Protein AF-A0A957TF28-F1 (afdb_monomer_lite)

Radius of gyration: 15.67 Å; chains: 1; bounding box: 4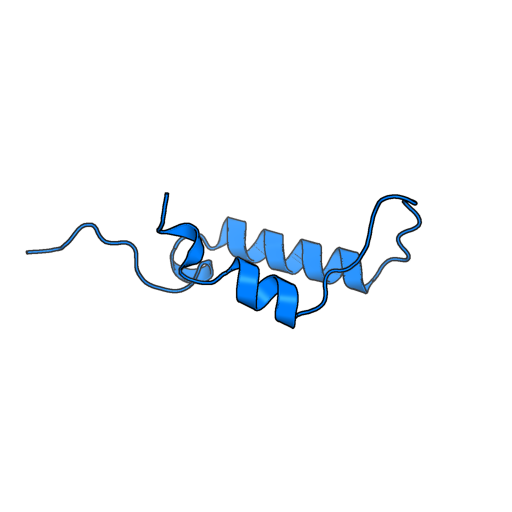1×23×40 Å

Secondary structure (DSSP, 8-state):
-------S-HHHH-HHHHHHHHHHHHHHHHS----TT--PPPHHHHHHHTSGGGG--

Foldseek 3Di:
DDDPDDDDDCCVVPVVVVVVVVVVVVVVVVDDDDPPPDDDDDPVVVVVVPDCVVVDD

Structure (mmCIF, N/CA/C/O backbone):
data_AF-A0A957TF28-F1
#
_entry.id   AF-A0A95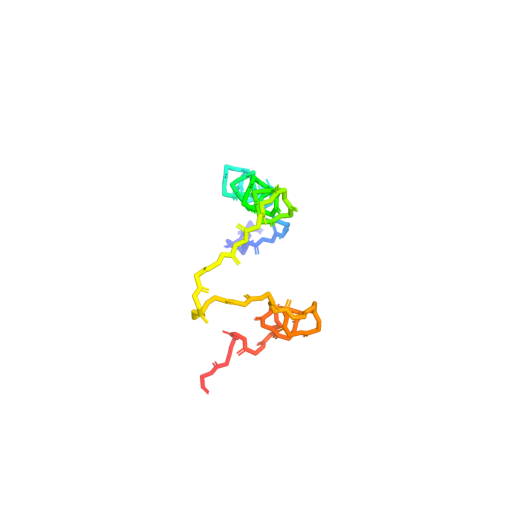7TF28-F1
#
loop_
_atom_site.group_PDB
_atom_site.id
_atom_site.type_symbol
_atom_site.label_atom_id
_atom_site.label_alt_id
_atom_site.label_comp_id
_atom_site.label_asym_id
_atom_site.label_entity_id
_atom_site.label_seq_id
_atom_site.pdbx_PDB_ins_code
_atom_site.Cartn_x
_atom_site.Cartn_y
_atom_site.Cartn_z
_atom_site.occupancy
_atom_site.B_iso_or_equiv
_atom_site.auth_seq_id
_atom_site.auth_comp_id
_atom_site.auth_asym_id
_atom_site.auth_atom_id
_atom_site.pdbx_PDB_model_num
ATOM 1 N N . MET A 1 1 ? -27.473 5.270 22.740 1.00 59.12 1 MET A N 1
ATOM 2 C CA . MET A 1 1 ? -26.429 6.293 22.525 1.00 59.12 1 MET A CA 1
ATOM 3 C C . MET A 1 1 ? -25.752 5.980 21.204 1.00 59.12 1 MET A C 1
ATOM 5 O O . MET A 1 1 ? -25.455 4.808 21.009 1.00 59.12 1 MET A O 1
ATOM 9 N N . PRO A 1 2 ? -25.554 6.948 20.299 1.00 68.69 2 PRO A N 1
ATOM 10 C CA . PRO A 1 2 ? -24.628 6.745 19.192 1.00 68.69 2 PRO A CA 1
ATOM 11 C C . PRO A 1 2 ? -23.218 6.585 19.775 1.00 68.69 2 PRO A C 1
ATOM 13 O O . PRO A 1 2 ? -22.824 7.369 20.640 1.00 68.69 2 PRO A O 1
ATOM 16 N N . ASP A 1 3 ? -22.497 5.542 19.371 1.00 82.25 3 ASP A N 1
ATOM 17 C CA . ASP A 1 3 ? -21.068 5.441 19.657 1.00 82.25 3 ASP A CA 1
ATOM 18 C C . ASP A 1 3 ? -20.271 6.108 18.524 1.00 82.25 3 ASP A C 1
ATOM 20 O O . ASP A 1 3 ? -20.745 6.243 17.398 1.00 82.25 3 ASP A O 1
ATOM 24 N N . TYR A 1 4 ? -19.073 6.592 18.840 1.00 84.00 4 TYR A N 1
ATOM 25 C CA . TYR A 1 4 ? -18.210 7.316 17.898 1.00 84.00 4 TYR A CA 1
ATOM 26 C C . TYR A 1 4 ? -17.229 6.378 17.181 1.00 84.00 4 TYR A C 1
ATOM 28 O O . TYR A 1 4 ? -16.132 6.778 16.801 1.00 84.00 4 TYR A O 1
ATOM 36 N N . LEU A 1 5 ? -17.586 5.099 17.055 1.00 85.19 5 LEU A N 1
ATOM 37 C CA . LEU A 1 5 ? -16.718 4.093 16.457 1.00 85.19 5 LEU A CA 1
ATOM 38 C C . LEU A 1 5 ? -16.927 4.056 14.942 1.00 85.19 5 LEU A C 1
ATOM 40 O O . LEU A 1 5 ? -18.025 3.776 14.455 1.00 85.19 5 LEU A O 1
ATOM 44 N N . PHE A 1 6 ? -15.845 4.275 14.197 1.00 85.50 6 PHE A N 1
ATOM 45 C CA . PHE A 1 6 ? -15.829 4.117 12.748 1.00 85.50 6 PHE A CA 1
ATOM 46 C C . PHE A 1 6 ? -15.932 2.636 12.388 1.00 85.50 6 PHE A C 1
ATOM 48 O O . PHE A 1 6 ? -15.132 1.809 12.828 1.00 85.50 6 PHE A O 1
ATOM 55 N N . ARG A 1 7 ? -16.946 2.294 11.597 1.00 86.75 7 ARG A N 1
ATOM 56 C CA . ARG A 1 7 ? -17.188 0.935 11.106 1.00 86.75 7 ARG A CA 1
ATOM 57 C C . ARG A 1 7 ? -17.515 0.985 9.623 1.00 86.75 7 ARG A C 1
ATOM 59 O O . ARG A 1 7 ? -18.163 1.922 9.169 1.00 86.75 7 ARG A O 1
ATOM 66 N N . GLY A 1 8 ? -17.144 -0.064 8.897 1.00 88.44 8 GLY A N 1
ATOM 67 C CA . GLY A 1 8 ? -17.455 -0.214 7.476 1.00 88.44 8 GLY A CA 1
ATOM 68 C C . GLY A 1 8 ? -16.217 -0.230 6.585 1.00 88.44 8 GLY A C 1
ATOM 69 O O . GLY A 1 8 ? -15.089 -0.275 7.066 1.00 88.44 8 GLY A O 1
ATOM 70 N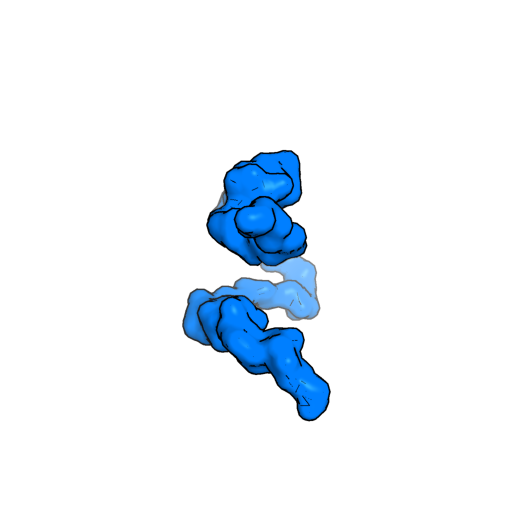 N . SER A 1 9 ? -16.452 -0.254 5.273 1.00 94.56 9 SER A N 1
ATOM 71 C CA . SER A 1 9 ? -15.400 -0.199 4.258 1.00 94.56 9 SER A CA 1
ATOM 72 C C . SER A 1 9 ? -14.878 1.225 4.074 1.00 94.56 9 SER A C 1
ATOM 74 O O . SER A 1 9 ? -15.591 2.192 4.346 1.00 94.56 9 SER A O 1
ATOM 76 N N . LEU A 1 10 ? -13.661 1.345 3.532 1.00 95.44 10 LEU A N 1
ATOM 77 C CA . LEU A 1 10 ? -13.079 2.635 3.164 1.00 95.44 10 LEU A CA 1
ATOM 78 C C . LEU A 1 10 ? -14.008 3.430 2.240 1.00 95.44 10 LEU A C 1
ATOM 80 O O . LEU A 1 10 ? -14.270 4.581 2.527 1.00 95.44 10 LEU A O 1
ATOM 84 N N . GLU A 1 11 ? -14.611 2.796 1.231 1.00 97.12 11 GLU A N 1
ATOM 85 C CA . GLU A 1 11 ? -15.555 3.445 0.303 1.00 97.12 11 GLU A CA 1
ATOM 86 C C . GLU A 1 11 ? -16.721 4.169 0.998 1.00 97.12 11 GLU A C 1
ATOM 88 O O . GLU A 1 11 ? -17.157 5.224 0.545 1.00 97.12 11 GLU A O 1
ATOM 93 N N . LYS A 1 12 ? -17.237 3.614 2.103 1.00 95.19 12 LYS A N 1
ATOM 94 C CA . LYS A 1 12 ? -18.351 4.220 2.849 1.00 95.19 12 LYS A CA 1
ATOM 95 C C . LYS A 1 12 ? -17.899 5.338 3.781 1.00 95.19 12 LYS A C 1
ATOM 97 O O . LYS A 1 12 ? -18.693 6.225 4.078 1.00 95.19 12 LYS A O 1
ATOM 102 N N . LEU A 1 13 ? -16.676 5.241 4.295 1.00 94.69 13 LEU A N 1
ATOM 103 C CA . LEU A 1 13 ? -16.108 6.209 5.230 1.00 94.69 13 LEU A CA 1
ATOM 104 C C . LEU A 1 13 ? -15.498 7.405 4.495 1.00 94.69 13 LEU A C 1
ATOM 106 O O . LEU A 1 13 ? -15.651 8.536 4.943 1.00 94.69 13 LEU A O 1
ATOM 110 N N . ASP A 1 14 ? -14.837 7.138 3.374 1.00 96.25 14 ASP A N 1
ATOM 111 C CA . ASP A 1 14 ? -14.144 8.097 2.528 1.00 96.25 14 ASP A CA 1
ATOM 112 C C . ASP A 1 14 ? -14.088 7.571 1.082 1.00 96.25 14 ASP A C 1
ATOM 114 O O . ASP A 1 14 ? -13.219 6.779 0.691 1.00 96.25 14 ASP A O 1
ATOM 118 N N . LYS A 1 15 ? -15.067 8.002 0.282 1.00 97.31 15 LYS A N 1
ATOM 119 C CA . LYS A 1 15 ? -15.183 7.599 -1.119 1.00 97.31 15 LYS A CA 1
ATOM 120 C C . LYS A 1 15 ? -14.021 8.120 -1.965 1.00 97.31 15 LYS A C 1
ATOM 122 O O . LYS A 1 15 ? -13.547 7.395 -2.836 1.00 97.31 15 LYS A O 1
ATOM 127 N N . ASP A 1 16 ? -13.558 9.337 -1.708 1.00 98.44 16 ASP A N 1
ATOM 128 C CA . ASP A 1 16 ? -12.534 9.975 -2.532 1.00 98.44 16 ASP A CA 1
ATOM 129 C C . ASP A 1 16 ? -11.197 9.243 -2.375 1.00 98.44 16 ASP A C 1
ATOM 131 O O . ASP A 1 16 ? -10.537 8.914 -3.365 1.00 98.44 16 ASP A O 1
ATOM 135 N N . VAL A 1 17 ? -10.828 8.887 -1.139 1.00 98.25 17 VAL A N 1
ATOM 136 C CA . VAL A 1 17 ? -9.630 8.075 -0.889 1.00 98.25 17 VAL A CA 1
ATOM 137 C C . VAL A 1 17 ? -9.790 6.676 -1.478 1.00 98.25 17 VAL A C 1
ATOM 139 O O . VAL A 1 17 ? -8.851 6.168 -2.093 1.00 98.25 17 VAL A O 1
ATOM 142 N N . TYR A 1 18 ? -10.964 6.051 -1.347 1.00 98.44 18 TYR A N 1
ATOM 143 C CA . TYR A 1 18 ? -11.214 4.757 -1.979 1.00 98.44 18 TYR A CA 1
ATOM 144 C C . TYR A 1 18 ? -11.008 4.813 -3.499 1.00 98.44 18 TYR A C 1
ATOM 146 O O . TYR A 1 18 ? -10.254 3.997 -4.035 1.00 98.44 18 TYR A O 1
ATOM 154 N N . ASP A 1 19 ? -11.593 5.793 -4.184 1.00 98.62 19 ASP A N 1
ATOM 155 C CA . ASP A 1 19 ? -11.483 5.941 -5.637 1.00 98.62 19 ASP A CA 1
ATOM 156 C C . ASP A 1 19 ? -10.019 6.153 -6.071 1.00 98.62 19 ASP A C 1
ATOM 158 O O . ASP A 1 19 ? -9.567 5.547 -7.046 1.00 98.62 19 ASP A O 1
ATOM 162 N N . LEU A 1 20 ? -9.226 6.910 -5.300 1.00 98.75 20 LEU A N 1
ATOM 163 C CA . LEU A 1 20 ? -7.783 7.053 -5.539 1.00 98.75 20 LEU A CA 1
ATOM 164 C C . LEU A 1 20 ? -7.037 5.713 -5.460 1.00 98.75 20 LEU A C 1
ATOM 166 O O . LEU A 1 20 ? -6.162 5.453 -6.289 1.00 98.75 20 LEU A O 1
ATOM 170 N N . THR A 1 21 ? -7.393 4.833 -4.515 1.00 98.19 21 THR A N 1
ATOM 171 C CA . THR A 1 21 ? -6.783 3.490 -4.454 1.00 98.19 21 THR A CA 1
ATOM 172 C C . THR A 1 21 ? -7.106 2.650 -5.690 1.00 98.19 21 THR A C 1
ATOM 174 O O . THR A 1 21 ? -6.253 1.886 -6.143 1.00 98.19 21 THR A O 1
ATOM 177 N N . GLN A 1 22 ? -8.307 2.806 -6.262 1.00 98.50 22 GLN A N 1
ATOM 178 C CA . GLN A 1 22 ? -8.706 2.085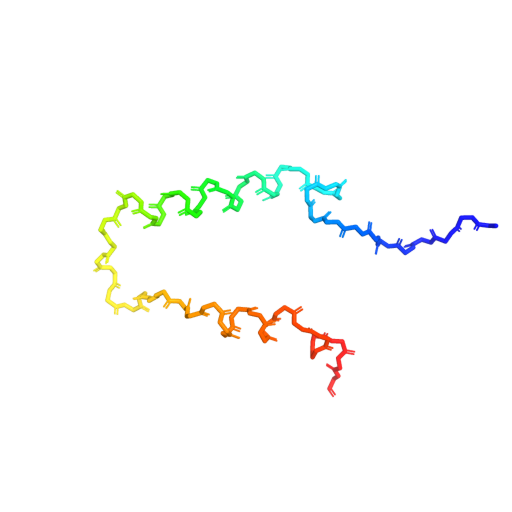 -7.473 1.00 98.50 22 GLN A CA 1
ATOM 179 C C . GLN A 1 22 ? -7.944 2.600 -8.700 1.00 98.50 22 GLN A C 1
ATOM 181 O O . GLN A 1 22 ? -7.413 1.800 -9.473 1.00 98.50 22 GLN A O 1
ATOM 186 N N . LEU A 1 23 ? -7.815 3.923 -8.839 1.00 98.62 23 LEU A N 1
ATOM 187 C CA . LEU A 1 23 ? -7.035 4.545 -9.914 1.00 98.62 23 LEU A CA 1
ATOM 188 C C . LEU A 1 23 ? -5.561 4.125 -9.869 1.00 98.62 23 LEU A C 1
ATOM 190 O O . LEU A 1 23 ? -4.963 3.840 -10.907 1.00 98.62 23 LEU A O 1
ATOM 194 N N . GLU A 1 24 ? -4.969 4.048 -8.677 1.00 98.25 24 GLU A N 1
ATOM 195 C CA . GLU A 1 24 ? -3.580 3.616 -8.527 1.00 98.25 24 GLU A CA 1
ATOM 196 C C . GLU A 1 24 ? -3.401 2.125 -8.848 1.00 98.25 24 GLU A C 1
ATOM 198 O O . GLU A 1 24 ? -2.445 1.755 -9.534 1.00 98.25 24 GLU A O 1
ATOM 203 N N . ALA A 1 25 ? -4.340 1.269 -8.432 1.00 97.75 25 ALA A N 1
ATOM 204 C CA . ALA A 1 25 ? -4.327 -0.145 -8.804 1.00 97.75 25 ALA A CA 1
ATOM 205 C C . ALA A 1 25 ? -4.395 -0.327 -10.331 1.00 97.75 25 ALA A C 1
ATOM 207 O O . ALA A 1 25 ? -3.626 -1.101 -10.906 1.00 97.75 25 ALA A O 1
ATOM 208 N N . GLU A 1 26 ? -5.258 0.436 -11.006 1.00 98.38 26 GLU A N 1
ATOM 209 C CA . GLU A 1 26 ? -5.350 0.438 -12.465 1.00 98.38 26 GLU A CA 1
ATOM 210 C C . GLU A 1 26 ? -4.062 0.958 -13.123 1.00 98.38 26 GLU A C 1
ATOM 212 O O . GLU A 1 26 ? -3.568 0.359 -14.085 1.00 98.38 26 GLU A O 1
ATOM 217 N N . ARG A 1 27 ? -3.473 2.038 -12.590 1.00 97.88 27 ARG A N 1
ATOM 218 C CA . ARG A 1 27 ? -2.201 2.593 -13.076 1.00 97.88 27 ARG A CA 1
ATOM 219 C C . ARG A 1 27 ? -1.084 1.554 -13.016 1.00 97.88 27 ARG A C 1
ATOM 221 O O . ARG A 1 27 ? -0.332 1.438 -13.985 1.00 97.88 27 ARG A O 1
ATOM 228 N N . GLN A 1 28 ? -0.963 0.836 -11.900 1.00 97.62 28 GLN A N 1
ATOM 229 C CA . GLN A 1 28 ? 0.063 -0.192 -11.712 1.00 97.62 28 GLN A CA 1
ATOM 230 C C . GLN A 1 28 ? -0.146 -1.381 -12.650 1.00 97.62 28 GLN A C 1
ATOM 232 O O . GLN A 1 28 ? 0.818 -1.884 -13.215 1.00 97.62 28 GLN A O 1
ATOM 237 N N . TYR A 1 29 ? -1.396 -1.788 -12.880 1.00 97.00 29 TYR A N 1
ATOM 238 C CA . TYR A 1 29 ? -1.709 -2.898 -13.779 1.00 97.00 29 TYR A CA 1
ATOM 239 C C . TYR A 1 29 ? -1.454 -2.567 -15.260 1.00 97.00 29 TYR A C 1
ATOM 241 O O . TYR A 1 29 ? -1.001 -3.417 -16.024 1.00 97.00 29 TYR A O 1
ATOM 249 N N . ARG A 1 30 ? -1.736 -1.329 -15.686 1.00 98.00 30 ARG A N 1
ATOM 250 C CA . ARG A 1 30 ? -1.657 -0.921 -17.101 1.00 98.00 30 ARG A CA 1
ATOM 251 C C . ARG A 1 30 ? -0.266 -0.477 -17.566 1.00 98.00 30 ARG A C 1
ATOM 253 O O . ARG A 1 30 ? -0.103 -0.201 -18.755 1.00 98.00 30 ARG A O 1
ATOM 260 N N . LYS A 1 31 ? 0.719 -0.340 -16.673 1.00 95.88 31 LYS A N 1
ATOM 261 C CA . LYS A 1 31 ? 2.041 0.221 -17.002 1.00 95.88 31 LYS A CA 1
ATOM 262 C C . LYS A 1 31 ? 3.173 -0.751 -16.690 1.00 95.88 31 LYS A C 1
ATOM 264 O O . LYS A 1 31 ? 3.147 -1.450 -15.687 1.00 95.88 31 LYS A O 1
ATOM 269 N N . LEU A 1 32 ? 4.220 -0.712 -17.515 1.00 97.25 32 LEU A N 1
ATOM 270 C CA . LEU A 1 32 ? 5.515 -1.291 -17.161 1.00 97.25 32 LEU A CA 1
ATOM 271 C C . LEU A 1 32 ? 6.236 -0.330 -16.210 1.00 97.25 32 LEU A C 1
ATOM 273 O O . LEU A 1 32 ? 6.510 0.814 -16.575 1.00 97.25 32 LEU A O 1
ATOM 277 N N . ILE A 1 33 ? 6.523 -0.786 -14.993 1.00 97.12 33 ILE A N 1
ATOM 278 C CA . ILE A 1 33 ? 7.211 -0.005 -13.961 1.00 97.12 33 ILE A CA 1
ATOM 279 C C . ILE A 1 33 ? 8.666 -0.470 -13.901 1.00 97.12 33 ILE A C 1
ATOM 281 O O . ILE A 1 33 ? 8.937 -1.629 -13.610 1.00 97.12 33 ILE A O 1
ATOM 285 N N . LEU A 1 34 ? 9.596 0.438 -14.211 1.00 97.50 34 LEU A N 1
ATOM 286 C CA . LEU A 1 34 ? 11.036 0.155 -14.314 1.00 97.50 34 LEU A CA 1
ATOM 287 C C . LEU A 1 34 ? 11.863 0.870 -13.236 1.00 97.50 34 LEU A C 1
ATOM 289 O O . LEU A 1 34 ? 13.059 1.092 -13.413 1.00 97.50 34 LEU A O 1
ATOM 293 N N . ILE A 1 35 ? 11.232 1.263 -12.129 1.00 98.25 35 ILE A N 1
ATOM 294 C CA . ILE A 1 35 ? 11.932 1.853 -10.988 1.00 98.25 35 ILE A CA 1
ATOM 295 C C . ILE A 1 35 ? 12.613 0.701 -10.230 1.00 98.25 35 ILE A C 1
ATOM 297 O O . ILE A 1 35 ? 11.906 -0.154 -9.702 1.00 98.25 35 ILE A O 1
ATOM 301 N N . PRO A 1 36 ? 13.958 0.636 -10.161 1.00 97.44 36 PRO A N 1
ATOM 302 C CA . PRO A 1 36 ? 14.655 -0.574 -9.705 1.00 97.44 36 PRO A CA 1
ATOM 303 C C . PRO A 1 36 ? 14.369 -0.982 -8.256 1.00 97.44 36 PRO A C 1
ATOM 305 O O . PRO A 1 36 ? 14.531 -2.142 -7.895 1.00 97.44 36 PRO A O 1
ATOM 308 N N . SER A 1 37 ? 13.984 -0.023 -7.417 1.00 97.56 37 SER A N 1
ATOM 309 C CA . SER A 1 37 ? 13.664 -0.242 -6.007 1.00 97.56 37 SER A CA 1
ATOM 310 C C . SER A 1 37 ? 12.190 -0.569 -5.753 1.00 97.56 37 SER A C 1
ATOM 312 O O . SER A 1 37 ? 11.827 -0.850 -4.613 1.00 97.56 37 SER A O 1
ATOM 314 N N . GLU A 1 38 ? 11.330 -0.498 -6.770 1.00 97.69 38 GLU A N 1
ATOM 315 C CA . GLU A 1 38 ? 9.906 -0.799 -6.630 1.00 97.69 38 GLU A CA 1
ATOM 316 C C . GLU A 1 38 ? 9.614 -2.271 -6.926 1.00 97.69 38 GLU A C 1
ATOM 318 O O . GLU A 1 38 ? 10.243 -2.910 -7.767 1.00 97.69 38 GLU A O 1
ATOM 323 N N . SER A 1 39 ? 8.628 -2.819 -6.218 1.00 95.50 39 SER A N 1
ATOM 324 C CA . SER A 1 39 ? 8.149 -4.185 -6.419 1.00 95.50 39 SER A CA 1
ATOM 325 C C . SER A 1 39 ? 6.663 -4.292 -6.081 1.00 95.50 39 SER A C 1
ATOM 327 O O . SER A 1 39 ? 6.098 -3.433 -5.403 1.00 95.50 39 SER A O 1
ATOM 329 N N . THR A 1 40 ? 6.015 -5.355 -6.555 1.00 95.69 40 THR A N 1
ATOM 330 C CA . THR A 1 40 ? 4.617 -5.653 -6.228 1.00 95.69 40 THR A CA 1
ATOM 331 C C . THR A 1 40 ? 4.558 -6.662 -5.088 1.00 95.69 40 THR A C 1
ATOM 333 O O . THR A 1 40 ? 5.035 -7.789 -5.219 1.00 95.69 40 THR A O 1
ATOM 336 N N . ALA A 1 41 ? 3.951 -6.270 -3.968 1.00 96.75 41 ALA A N 1
ATOM 337 C CA . ALA A 1 41 ? 3.777 -7.161 -2.828 1.00 96.75 41 ALA A CA 1
ATOM 338 C C . ALA A 1 41 ? 2.720 -8.250 -3.123 1.00 96.75 41 ALA A C 1
ATOM 340 O O . ALA A 1 41 ? 1.634 -7.919 -3.616 1.00 96.75 41 ALA A O 1
ATOM 341 N N . PRO A 1 42 ? 2.976 -9.529 -2.780 1.00 97.50 42 PRO A N 1
ATOM 342 C CA . PRO A 1 42 ? 1.970 -10.586 -2.859 1.00 97.50 42 PRO A CA 1
ATOM 343 C C . PRO A 1 42 ? 0.733 -10.277 -2.006 1.00 97.50 42 PRO A C 1
ATOM 345 O O . PRO A 1 42 ? 0.836 -9.655 -0.948 1.00 97.50 42 PRO A O 1
ATOM 348 N N . MET A 1 43 ? -0.435 -10.782 -2.414 1.00 96.38 43 MET A N 1
ATOM 349 C CA . MET A 1 43 ? -1.694 -10.553 -1.689 1.00 96.38 43 MET A CA 1
ATOM 350 C C . MET A 1 43 ? -1.637 -11.008 -0.228 1.00 96.38 43 MET A C 1
ATOM 352 O O . MET A 1 43 ? -2.033 -10.244 0.645 1.00 96.38 43 MET A O 1
ATOM 356 N N . ALA A 1 44 ? -1.038 -12.169 0.053 1.00 97.88 44 ALA A N 1
ATOM 357 C CA . ALA A 1 44 ? -0.880 -12.674 1.420 1.00 97.88 44 ALA A CA 1
ATOM 358 C C . ALA A 1 44 ? -0.109 -11.703 2.341 1.00 97.88 44 ALA A C 1
ATOM 360 O O . ALA A 1 44 ? -0.415 -11.582 3.524 1.00 97.88 44 ALA A O 1
ATOM 361 N N . VAL A 1 45 ? 0.867 -10.958 1.801 1.00 98.19 45 VAL A N 1
ATOM 362 C CA . VAL A 1 45 ? 1.605 -9.936 2.567 1.00 98.19 45 VAL A CA 1
ATOM 363 C C . VAL A 1 45 ? 0.701 -8.744 2.880 1.00 98.19 45 VAL A C 1
ATOM 365 O O . VAL A 1 45 ? 0.720 -8.222 3.992 1.00 98.19 45 VAL A O 1
ATOM 368 N N . ARG A 1 46 ? -0.128 -8.327 1.917 1.00 96.94 46 ARG A N 1
ATOM 369 C CA . ARG A 1 46 ? -1.087 -7.226 2.095 1.00 96.94 46 ARG A CA 1
ATOM 370 C C . ARG A 1 46 ? -2.195 -7.585 3.088 1.00 96.94 46 ARG A C 1
ATOM 372 O O . ARG A 1 46 ? -2.590 -6.735 3.877 1.00 96.94 46 ARG A O 1
ATOM 379 N N . GLU A 1 47 ? -2.662 -8.830 3.076 1.00 97.62 47 GLU A N 1
ATOM 380 C CA . GLU A 1 47 ? -3.628 -9.352 4.050 1.00 97.62 47 GLU A CA 1
ATOM 381 C C . GLU A 1 47 ? -3.061 -9.310 5.471 1.00 97.62 47 GLU A C 1
ATOM 383 O O . GLU A 1 47 ? -3.713 -8.800 6.381 1.00 97.62 47 GLU A O 1
ATOM 388 N N . ALA A 1 48 ? -1.818 -9.767 5.654 1.00 97.62 48 ALA A N 1
ATOM 389 C CA . ALA A 1 48 ? -1.137 -9.680 6.941 1.00 97.62 48 ALA A CA 1
ATOM 390 C C . ALA A 1 48 ? -0.952 -8.220 7.398 1.00 97.62 48 ALA A C 1
ATOM 392 O O . ALA A 1 48 ? -1.165 -7.913 8.573 1.00 97.62 48 ALA A O 1
ATOM 393 N N . LEU A 1 49 ? -0.617 -7.307 6.477 1.00 97.50 49 LEU A N 1
ATOM 394 C CA . LEU A 1 49 ? -0.471 -5.875 6.763 1.00 97.50 49 LEU A CA 1
ATOM 395 C C . LEU A 1 49 ? -1.783 -5.225 7.240 1.00 97.50 49 LEU A C 1
ATOM 397 O O . LEU A 1 49 ? -1.742 -4.348 8.103 1.00 97.50 49 LEU A O 1
ATOM 401 N N . ALA A 1 50 ? -2.927 -5.667 6.709 1.00 95.56 50 ALA A N 1
ATOM 402 C CA . ALA A 1 50 ? -4.266 -5.187 7.063 1.00 95.56 50 ALA A CA 1
ATOM 403 C C . ALA A 1 50 ? -4.889 -5.904 8.282 1.00 95.56 50 ALA A C 1
ATOM 405 O O . ALA A 1 50 ? -6.089 -5.783 8.534 1.00 95.56 50 ALA A O 1
ATOM 406 N N . SER A 1 51 ? -4.101 -6.680 9.029 1.00 96.56 51 SER A N 1
ATOM 407 C CA . SER A 1 51 ? -4.580 -7.449 10.178 1.00 96.56 51 SER A CA 1
ATOM 408 C C . SER A 1 51 ? -4.643 -6.630 11.476 1.00 96.56 51 SER A C 1
ATOM 410 O O . SER A 1 51 ? -4.168 -5.497 11.568 1.00 96.56 51 SER A O 1
ATOM 412 N N . ALA A 1 52 ? -5.181 -7.247 12.532 1.00 96.12 52 ALA A N 1
ATOM 413 C CA . ALA A 1 52 ? -5.253 -6.662 13.870 1.00 96.12 52 ALA A CA 1
ATOM 414 C C . ALA A 1 52 ? -3.879 -6.408 14.529 1.00 96.12 52 ALA A C 1
ATOM 416 O O . ALA A 1 52 ? -3.839 -5.806 15.600 1.00 96.12 52 ALA A O 1
ATOM 417 N N . PHE A 1 53 ? -2.762 -6.812 13.907 1.00 96.44 53 PHE A N 1
ATOM 418 C CA . PHE A 1 53 ? -1.420 -6.459 14.384 1.00 96.44 53 PHE A CA 1
ATOM 419 C C . PHE A 1 53 ? -1.159 -4.948 14.410 1.00 96.44 53 PHE A C 1
ATOM 421 O O . PHE A 1 53 ? -0.284 -4.506 15.141 1.00 96.44 53 PHE A O 1
ATOM 428 N N . GLN A 1 54 ? -1.943 -4.140 13.694 1.00 94.81 54 GLN A N 1
ATOM 429 C CA . GLN A 1 54 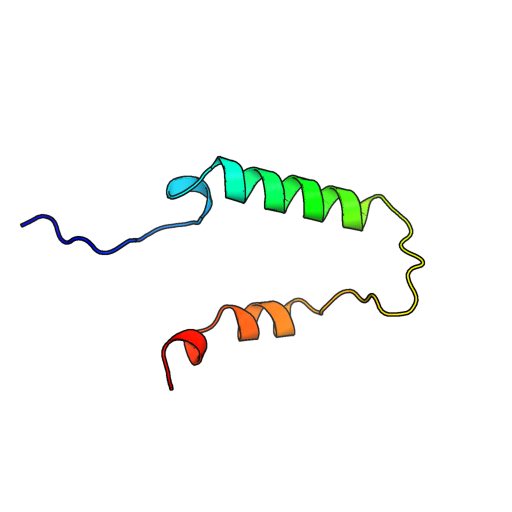? -1.865 -2.677 13.790 1.00 94.81 54 GLN A CA 1
ATOM 430 C C . GLN A 1 54 ? -2.413 -2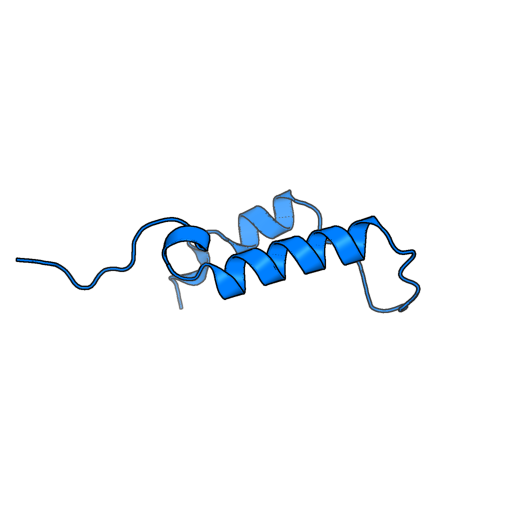.113 15.117 1.00 94.81 54 GLN A C 1
ATOM 432 O O . GLN A 1 54 ? -2.258 -0.927 15.390 1.00 94.81 54 GLN A O 1
ATOM 437 N N . ASN A 1 55 ? -3.065 -2.936 15.947 1.00 93.94 55 ASN A N 1
ATOM 438 C CA . ASN A 1 55 ? -3.729 -2.495 17.178 1.00 93.94 55 ASN A CA 1
ATOM 439 C C . ASN A 1 55 ? -2.888 -2.716 18.448 1.00 93.94 55 ASN A C 1
ATOM 441 O O . ASN A 1 55 ? -3.400 -2.523 19.551 1.00 93.94 55 ASN A O 1
ATOM 445 N N . ILE A 1 56 ? -1.642 -3.177 18.315 1.00 91.62 56 ILE A N 1
ATOM 446 C CA . ILE A 1 56 ? -0.760 -3.534 19.436 1.00 91.62 56 ILE A CA 1
ATOM 447 C C . ILE A 1 56 ? 0.509 -2.664 19.434 1.00 91.62 56 ILE A C 1
ATOM 449 O O . ILE A 1 56 ? 0.915 -2.184 18.378 1.00 91.62 56 ILE A O 1
ATOM 453 N N . TYR A 1 57 ? 1.100 -2.449 20.617 1.00 83.56 57 TYR A N 1
ATOM 454 C CA . TYR A 1 57 ? 2.345 -1.691 20.827 1.00 83.56 57 TYR A CA 1
ATOM 455 C C . TYR A 1 57 ? 3.519 -2.635 21.083 1.00 83.56 57 TYR A C 1
ATOM 457 O O . TYR A 1 57 ? 3.313 -3.606 21.850 1.00 83.56 57 TYR A O 1
#

pLDDT: mean 94.35, std 7.2, range [59.12, 98.75]

Sequence (57 aa):
MPDYLFRGSLEKLDKDVYDLTQLEAERQYRKLILIPSESTAPMAVREALASAFQNIY